Protein AF-A0A2M6YTJ1-F1 (afdb_monomer_lite)

Structure (mmCIF, N/CA/C/O backbone):
data_AF-A0A2M6YTJ1-F1
#
_entry.id   AF-A0A2M6YTJ1-F1
#
loop_
_atom_site.group_PDB
_atom_site.id
_atom_site.type_symbol
_atom_site.label_atom_id
_atom_site.label_alt_id
_atom_site.label_comp_id
_atom_site.label_asym_id
_atom_site.label_entity_id
_atom_site.label_seq_id
_atom_site.pdbx_PDB_ins_code
_atom_site.Cartn_x
_atom_site.Cartn_y
_atom_site.Cartn_z
_atom_site.occupancy
_atom_site.B_iso_or_equiv
_atom_site.auth_seq_id
_atom_site.auth_comp_id
_atom_site.auth_asym_id
_atom_site.auth_atom_id
_atom_site.pdbx_PDB_model_num
ATOM 1 N N . MET A 1 1 ? -13.757 -12.162 -31.239 1.00 34.81 1 MET A N 1
ATOM 2 C CA . MET A 1 1 ? -12.509 -12.881 -30.907 1.00 34.81 1 MET A CA 1
ATOM 3 C C . MET A 1 1 ? -11.349 -12.106 -31.504 1.00 34.81 1 MET A C 1
ATOM 5 O O . MET A 1 1 ? -11.187 -12.139 -32.715 1.00 34.81 1 MET A O 1
ATOM 9 N N . LYS A 1 2 ? -10.613 -11.333 -30.696 1.00 32.94 2 LYS A N 1
ATOM 10 C CA . LYS A 1 2 ? -9.340 -10.744 -31.127 1.00 32.94 2 LYS A CA 1
ATOM 11 C C . LYS A 1 2 ? -8.227 -11.671 -30.652 1.00 32.94 2 LYS A C 1
ATOM 13 O O . LYS A 1 2 ? -8.084 -11.918 -29.459 1.00 32.94 2 LYS A O 1
ATOM 18 N N . THR A 1 3 ? -7.547 -12.239 -31.633 1.00 37.91 3 THR A N 1
ATOM 19 C CA . THR A 1 3 ? -6.326 -13.035 -31.562 1.00 37.91 3 THR A CA 1
ATOM 20 C C . THR A 1 3 ? -5.276 -12.330 -30.710 1.00 37.91 3 THR A C 1
ATOM 22 O O . THR A 1 3 ? -4.824 -11.244 -31.060 1.00 37.91 3 THR A O 1
ATOM 25 N N . ILE A 1 4 ? -4.898 -12.950 -29.590 1.00 41.66 4 ILE A N 1
ATOM 26 C CA . ILE A 1 4 ? -3.717 -12.557 -28.819 1.00 41.66 4 ILE A CA 1
ATOM 27 C C . ILE A 1 4 ? -2.540 -13.266 -29.483 1.00 41.66 4 ILE A C 1
ATOM 29 O O . ILE A 1 4 ? -2.339 -14.464 -29.295 1.00 41.66 4 ILE A O 1
ATOM 33 N N . THR A 1 5 ? -1.833 -12.531 -30.333 1.00 41.38 5 THR A N 1
ATOM 34 C CA . THR A 1 5 ? -0.561 -12.928 -30.932 1.00 41.38 5 THR A CA 1
ATOM 35 C C . THR A 1 5 ? 0.490 -13.160 -29.847 1.00 41.38 5 THR A C 1
ATOM 37 O O . THR A 1 5 ? 0.578 -12.421 -28.867 1.00 41.38 5 THR A O 1
ATOM 40 N N . GLU A 1 6 ? 1.264 -14.223 -30.040 1.00 50.50 6 GLU A N 1
ATOM 41 C CA . GLU A 1 6 ? 2.383 -14.672 -29.218 1.00 50.50 6 GLU A CA 1
ATOM 42 C C . GLU A 1 6 ? 3.389 -13.546 -28.961 1.00 50.50 6 GLU A C 1
ATOM 44 O O . GLU A 1 6 ? 3.966 -13.013 -29.901 1.00 50.50 6 GLU A O 1
ATOM 49 N N . ASN A 1 7 ? 3.634 -13.208 -27.693 1.00 40.31 7 ASN A N 1
ATOM 50 C CA . ASN A 1 7 ? 4.881 -12.593 -27.238 1.00 40.31 7 ASN A CA 1
ATOM 51 C C . ASN A 1 7 ? 5.036 -12.822 -25.729 1.00 40.31 7 ASN A C 1
ATOM 53 O O . ASN A 1 7 ? 4.056 -12.821 -24.983 1.00 40.31 7 ASN A O 1
ATOM 57 N N . LYS A 1 8 ? 6.263 -13.147 -25.306 1.00 45.53 8 LYS A N 1
ATOM 58 C CA . LYS A 1 8 ? 6.621 -13.698 -23.987 1.00 45.53 8 LYS A CA 1
ATOM 59 C C . LYS A 1 8 ? 5.925 -12.958 -22.842 1.00 45.53 8 LYS A C 1
ATOM 61 O O . LYS A 1 8 ? 6.300 -11.848 -22.489 1.00 45.53 8 LYS A O 1
ATOM 66 N N . LYS A 1 9 ? 4.954 -13.615 -22.205 1.00 62.97 9 LYS A N 1
ATOM 67 C CA . LYS A 1 9 ? 4.369 -13.128 -20.956 1.00 62.97 9 LYS A CA 1
ATOM 68 C C . LYS A 1 9 ? 5.379 -13.357 -19.832 1.00 62.97 9 LYS A C 1
ATOM 70 O O . LYS A 1 9 ? 5.465 -14.458 -19.284 1.00 62.97 9 LYS A O 1
ATOM 75 N N . TYR A 1 10 ? 6.200 -12.348 -19.556 1.00 64.56 10 TYR A N 1
ATOM 76 C CA . TYR A 1 10 ? 7.154 -12.371 -18.452 1.00 64.56 10 TYR A CA 1
ATOM 77 C C . TYR A 1 10 ? 6.409 -12.658 -17.142 1.00 64.56 10 TYR A C 1
ATOM 79 O O . TYR A 1 10 ? 5.283 -12.197 -16.935 1.00 64.56 10 TYR A O 1
ATOM 87 N N . LYS A 1 11 ? 7.014 -13.485 -16.287 1.00 72.81 11 LYS A N 1
ATOM 88 C CA . LYS A 1 11 ? 6.479 -13.804 -14.965 1.00 72.81 11 LYS A CA 1
ATOM 89 C C . LYS A 1 11 ? 7.310 -13.069 -13.926 1.00 72.81 11 LYS A C 1
ATOM 91 O O . LYS A 1 11 ? 8.503 -13.338 -13.821 1.00 72.81 11 LYS A O 1
ATOM 96 N N . SER A 1 12 ? 6.692 -12.176 -13.161 1.00 79.19 12 SER A N 1
ATOM 97 C CA . SER A 1 12 ? 7.319 -11.573 -11.984 1.00 79.19 12 SER A CA 1
ATOM 98 C C . SER A 1 12 ? 6.808 -12.274 -10.730 1.00 79.19 12 SER A C 1
ATOM 100 O O . SER A 1 12 ? 5.633 -12.644 -10.641 1.00 79.19 12 SER A O 1
ATOM 102 N N . LYS A 1 13 ? 7.697 -12.519 -9.766 1.00 90.19 13 LYS A N 1
ATOM 103 C CA . LYS A 1 13 ? 7.301 -13.015 -8.451 1.00 90.19 13 LYS A CA 1
ATOM 104 C C . LYS A 1 13 ? 7.220 -11.817 -7.517 1.00 90.19 13 LYS A C 1
ATOM 106 O O . LYS A 1 13 ? 8.247 -11.279 -7.129 1.00 90.19 13 LYS A O 1
ATOM 111 N N . ILE A 1 14 ? 6.000 -11.391 -7.209 1.00 90.50 14 ILE A N 1
ATOM 112 C CA . ILE A 1 14 ? 5.730 -10.229 -6.357 1.00 90.50 14 ILE A CA 1
ATOM 113 C C . ILE A 1 14 ? 4.643 -10.559 -5.335 1.00 90.50 14 ILE A C 1
ATOM 115 O O . ILE A 1 14 ? 3.880 -11.520 -5.495 1.00 90.50 14 ILE A O 1
ATOM 119 N N . MET A 1 15 ? 4.569 -9.763 -4.273 1.00 89.94 15 MET A N 1
ATOM 120 C CA . MET A 1 15 ? 3.547 -9.891 -3.239 1.00 89.94 15 MET A CA 1
ATOM 121 C C . MET A 1 15 ? 2.154 -9.605 -3.817 1.00 89.94 15 MET A C 1
ATOM 123 O O . MET A 1 15 ? 1.889 -8.513 -4.312 1.00 89.94 15 MET A O 1
ATOM 127 N N . CYS A 1 16 ? 1.240 -10.573 -3.734 1.00 90.75 16 CYS A N 1
ATOM 128 C CA . CYS A 1 16 ? -0.152 -10.365 -4.125 1.00 90.75 16 CYS A CA 1
ATOM 129 C C . CYS A 1 16 ? -0.964 -9.854 -2.933 1.00 90.75 16 CYS A C 1
ATOM 131 O O . CYS A 1 16 ? -0.987 -10.494 -1.881 1.00 90.75 16 CYS A O 1
ATOM 133 N N . LYS A 1 17 ? -1.698 -8.751 -3.119 1.00 87.19 17 LYS A N 1
ATOM 134 C CA . LYS A 1 17 ? -2.563 -8.179 -2.076 1.00 87.19 17 LYS A CA 1
ATOM 135 C C . LYS A 1 17 ? -3.669 -9.136 -1.619 1.00 87.19 17 LYS A C 1
ATOM 137 O O . LYS A 1 17 ? -3.976 -9.180 -0.435 1.00 87.19 17 LYS A O 1
ATOM 142 N N . VAL A 1 18 ? -4.257 -9.907 -2.532 1.00 89.06 18 VAL A N 1
ATOM 143 C CA . VAL A 1 18 ? -5.358 -10.830 -2.200 1.00 89.06 18 VAL A CA 1
ATOM 144 C C . VAL A 1 18 ? -4.828 -12.131 -1.602 1.00 89.06 18 VAL A C 1
ATOM 146 O O . VAL A 1 18 ? -5.338 -12.586 -0.586 1.00 89.06 18 VAL A O 1
ATOM 149 N N . CYS A 1 19 ? -3.774 -12.720 -2.180 1.00 89.06 19 CYS A N 1
ATOM 150 C CA . CYS A 1 19 ? -3.196 -13.952 -1.633 1.00 89.06 19 CYS A CA 1
ATOM 151 C C . CYS A 1 19 ? -2.377 -13.728 -0.354 1.00 89.06 19 CYS A C 1
ATOM 153 O O . CYS A 1 19 ? -2.057 -14.705 0.315 1.00 89.06 19 CYS A O 1
ATOM 155 N N . GLN A 1 20 ? -1.987 -12.483 -0.048 1.00 87.31 20 GLN A N 1
ATOM 156 C CA . GLN A 1 20 ? -1.157 -12.124 1.112 1.00 87.31 20 GLN A CA 1
ATOM 157 C C . GLN A 1 20 ? 0.195 -12.870 1.160 1.00 87.31 20 GLN A C 1
ATOM 159 O O . GLN A 1 20 ? 0.795 -13.073 2.218 1.00 87.31 20 GLN A O 1
ATOM 164 N N . GLN A 1 21 ? 0.693 -13.262 -0.014 1.00 88.81 21 GLN A N 1
ATOM 165 C CA . GLN A 1 21 ? 1.956 -13.967 -0.209 1.00 88.81 21 GLN A CA 1
ATOM 166 C C . GLN A 1 21 ? 2.545 -13.643 -1.585 1.00 88.81 21 GLN A C 1
ATOM 168 O O . GLN A 1 21 ? 1.842 -13.178 -2.492 1.00 88.81 21 GLN A O 1
ATOM 173 N N . GLU A 1 22 ? 3.836 -13.918 -1.759 1.00 91.25 22 GLU A N 1
ATOM 174 C CA . GLU A 1 22 ? 4.471 -13.834 -3.069 1.00 91.25 22 GLU A CA 1
ATOM 175 C C . GLU A 1 22 ? 3.888 -14.872 -4.022 1.00 91.25 22 GLU A C 1
ATOM 177 O O . GLU A 1 22 ? 3.850 -16.069 -3.733 1.00 91.25 22 GLU A O 1
ATOM 182 N N . THR A 1 23 ? 3.470 -14.413 -5.194 1.00 92.81 23 THR A N 1
ATOM 183 C CA . THR A 1 23 ? 2.920 -15.268 -6.244 1.00 92.81 23 THR A CA 1
ATOM 184 C C . THR A 1 23 ? 3.473 -14.848 -7.596 1.00 92.81 23 THR A C 1
ATOM 186 O O . THR A 1 23 ? 3.970 -13.733 -7.779 1.00 92.81 23 THR A O 1
ATOM 189 N N . TRP A 1 24 ? 3.390 -15.759 -8.560 1.00 94.81 24 TRP A N 1
ATOM 190 C CA . TRP A 1 24 ? 3.701 -15.438 -9.943 1.00 94.81 24 TRP A CA 1
ATOM 191 C C . TRP A 1 24 ? 2.591 -14.583 -10.541 1.00 94.81 24 TRP A C 1
ATOM 193 O O . TRP A 1 24 ? 1.418 -14.951 -10.472 1.00 94.81 24 TRP A O 1
ATOM 203 N N . HIS A 1 25 ? 2.973 -13.474 -11.157 1.00 94.19 25 HIS A N 1
ATOM 204 C CA . HIS A 1 25 ? 2.077 -12.611 -11.903 1.00 94.19 25 HIS A CA 1
ATOM 205 C C . HIS A 1 25 ? 2.446 -12.628 -13.375 1.00 94.19 25 HIS A C 1
ATOM 207 O O . HIS A 1 25 ? 3.613 -12.765 -13.738 1.00 94.19 25 HIS A O 1
ATOM 213 N N . ILE A 1 26 ? 1.434 -12.504 -14.218 1.00 95.25 26 ILE A N 1
ATOM 214 C CA . ILE A 1 26 ? 1.575 -12.411 -15.658 1.00 95.25 26 ILE A CA 1
ATOM 215 C C . ILE A 1 26 ? 1.460 -10.948 -16.079 1.00 95.25 26 ILE A C 1
ATOM 217 O O . ILE A 1 26 ? 0.544 -10.259 -15.630 1.00 95.25 26 ILE A O 1
ATOM 221 N N . ILE A 1 27 ? 2.376 -10.464 -16.920 1.00 94.62 27 ILE A N 1
ATOM 222 C CA . ILE A 1 27 ? 2.252 -9.118 -17.496 1.00 94.62 27 ILE A CA 1
ATOM 223 C C . ILE A 1 27 ? 1.111 -9.124 -18.520 1.00 94.62 27 ILE A C 1
ATOM 225 O O . ILE A 1 27 ? 1.110 -9.928 -19.456 1.00 94.62 27 ILE A O 1
ATOM 229 N N . LEU A 1 28 ? 0.122 -8.257 -18.307 1.00 94.19 28 LEU A N 1
ATOM 230 C CA . LEU A 1 28 ? -0.996 -8.022 -19.219 1.00 94.19 28 LEU A CA 1
ATOM 231 C C . LEU A 1 28 ? -0.663 -6.946 -20.254 1.00 94.19 28 LEU A C 1
ATOM 233 O O . LEU A 1 28 ? -1.035 -7.093 -21.414 1.00 94.19 28 LEU A O 1
ATOM 237 N N . ASN A 1 29 ? 0.010 -5.879 -19.822 1.00 92.94 29 ASN A N 1
ATOM 238 C CA . ASN A 1 29 ? 0.466 -4.776 -20.663 1.00 92.94 29 ASN A CA 1
ATOM 239 C C . ASN A 1 29 ? 1.638 -4.050 -19.994 1.00 92.94 29 ASN A C 1
ATOM 241 O O . ASN A 1 29 ? 1.718 -4.036 -18.762 1.00 92.94 29 ASN A O 1
ATOM 245 N N . ASP A 1 30 ? 2.475 -3.398 -20.792 1.00 94.56 30 ASP A N 1
ATOM 246 C CA . ASP A 1 30 ? 3.549 -2.527 -20.330 1.00 94.56 30 ASP A CA 1
ATOM 247 C C . ASP A 1 30 ? 3.623 -1.219 -21.132 1.00 94.56 30 ASP A C 1
ATOM 249 O O . ASP A 1 30 ? 3.054 -1.088 -22.218 1.00 94.56 30 ASP A O 1
ATOM 253 N N . THR A 1 31 ? 4.236 -0.192 -20.553 1.00 95.25 31 THR A N 1
ATOM 254 C CA . THR A 1 31 ? 4.488 1.104 -21.197 1.00 95.25 31 THR A CA 1
ATOM 255 C C . THR A 1 31 ? 5.743 1.715 -20.598 1.00 95.25 31 THR A C 1
ATOM 257 O O . THR A 1 31 ? 5.983 1.578 -19.401 1.00 95.25 31 THR A O 1
ATOM 260 N N . GLU A 1 32 ? 6.528 2.398 -21.421 1.00 95.88 32 GLU A N 1
ATOM 261 C CA . GLU A 1 32 ? 7.796 3.007 -21.036 1.00 95.88 32 GLU A CA 1
ATOM 262 C C . GLU A 1 32 ? 7.852 4.453 -21.528 1.00 95.88 32 GLU A C 1
ATOM 264 O O . GLU A 1 32 ? 7.541 4.728 -22.687 1.00 95.88 32 GLU A O 1
ATOM 269 N N . ASN A 1 33 ? 8.275 5.358 -20.648 1.00 95.38 33 ASN A N 1
ATOM 270 C CA . ASN A 1 33 ? 8.537 6.755 -20.955 1.00 95.38 33 ASN A CA 1
ATOM 271 C C . ASN A 1 33 ? 9.989 7.075 -20.602 1.00 95.38 33 ASN A C 1
ATOM 273 O O . ASN A 1 33 ? 10.444 6.776 -19.500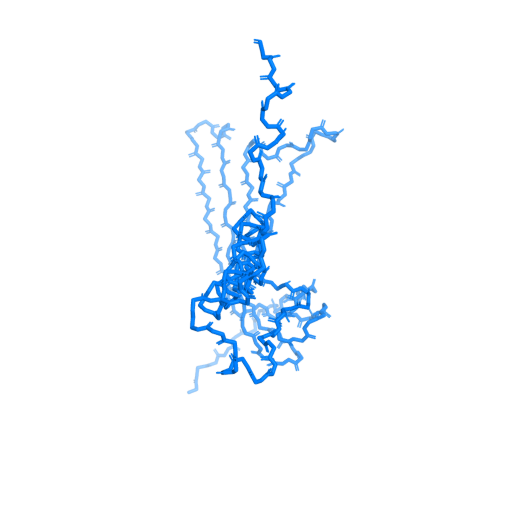 1.00 95.38 33 ASN A O 1
ATOM 277 N N . ASN A 1 34 ? 10.687 7.713 -21.535 1.00 95.75 34 ASN A N 1
ATOM 278 C CA . ASN A 1 34 ? 12.050 8.192 -21.356 1.00 95.75 34 ASN A CA 1
ATOM 279 C C . ASN A 1 34 ? 12.066 9.706 -21.519 1.00 95.75 34 ASN A C 1
ATOM 281 O O . ASN A 1 34 ? 11.437 10.228 -22.444 1.00 95.75 34 ASN A O 1
ATOM 285 N N . HIS A 1 35 ? 12.811 10.387 -20.661 1.00 95.12 35 HIS A N 1
ATOM 286 C CA . HIS A 1 35 ? 13.091 11.805 -20.805 1.00 95.12 35 HIS A CA 1
ATOM 287 C C . HIS A 1 35 ? 14.572 12.059 -20.546 1.00 95.12 35 HIS A C 1
ATOM 289 O O . HIS A 1 35 ? 15.181 11.404 -19.705 1.00 95.12 35 HIS A O 1
ATOM 295 N N . SER A 1 36 ? 15.148 12.991 -21.293 1.00 95.94 36 SER A N 1
ATOM 296 C CA . SER A 1 36 ? 16.509 13.464 -21.087 1.00 95.94 36 SER A CA 1
ATOM 297 C C . SER A 1 36 ? 16.605 14.935 -21.466 1.00 95.94 36 SER A C 1
ATOM 299 O O . SER A 1 36 ? 15.797 15.428 -22.262 1.00 95.94 36 SER A O 1
ATOM 301 N N . ASP A 1 37 ? 17.597 15.621 -20.913 1.00 93.44 37 ASP A N 1
ATOM 302 C CA . ASP A 1 37 ? 18.038 16.914 -21.423 1.00 93.44 37 ASP A CA 1
ATOM 303 C C . ASP A 1 37 ? 18.729 16.776 -22.798 1.00 93.44 37 ASP A C 1
ATOM 305 O O . ASP A 1 37 ? 18.828 15.683 -23.367 1.00 93.44 37 ASP A O 1
ATOM 309 N N . GLU A 1 38 ? 19.144 17.909 -23.376 1.00 91.31 38 GLU A N 1
ATOM 310 C CA . GLU A 1 38 ? 19.775 17.951 -24.705 1.00 91.31 38 GLU A CA 1
ATOM 311 C C . GLU A 1 38 ? 21.127 17.223 -24.732 1.00 91.31 38 GLU A C 1
ATOM 313 O O . GLU A 1 38 ? 21.453 16.578 -25.732 1.00 91.31 38 GLU A O 1
ATOM 318 N N . ASP A 1 39 ? 21.876 17.294 -23.629 1.00 91.25 39 ASP A N 1
ATOM 319 C CA . ASP A 1 39 ? 23.210 16.702 -23.493 1.00 91.25 39 ASP A CA 1
ATOM 320 C C . ASP A 1 39 ? 23.169 15.232 -23.026 1.00 91.25 39 ASP A C 1
ATOM 322 O O . ASP A 1 39 ? 24.156 14.504 -23.154 1.00 91.25 39 ASP A O 1
ATOM 326 N N . GLY A 1 40 ? 22.019 14.760 -22.534 1.00 86.56 40 GLY A N 1
ATOM 327 C CA . GLY A 1 40 ? 21.813 13.405 -22.021 1.00 86.56 40 GLY A CA 1
ATOM 328 C C . GLY A 1 40 ? 22.425 13.154 -20.639 1.00 86.56 40 GLY A C 1
ATOM 329 O O . GLY A 1 40 ? 22.496 11.998 -20.213 1.00 86.56 40 GLY A O 1
ATOM 330 N N . GLU A 1 41 ? 22.887 14.200 -19.950 1.00 89.44 41 GLU A N 1
ATOM 331 C CA . GLU A 1 41 ? 23.476 14.103 -18.611 1.00 89.44 41 GLU A CA 1
ATOM 332 C C . GLU A 1 41 ? 22.400 13.892 -17.544 1.00 89.44 41 GLU A C 1
ATOM 334 O O . GLU A 1 41 ? 22.600 13.112 -16.609 1.00 89.44 41 GLU A O 1
ATOM 339 N N . ILE A 1 42 ? 21.244 14.539 -17.717 1.00 93.19 42 ILE A N 1
ATOM 340 C CA . ILE A 1 42 ? 20.080 14.396 -16.846 1.00 93.19 42 ILE A CA 1
ATOM 341 C C . ILE A 1 42 ? 19.034 13.585 -17.591 1.00 93.19 42 ILE A C 1
ATOM 343 O O . ILE A 1 42 ? 18.543 13.990 -18.646 1.00 93.19 42 ILE A O 1
ATOM 347 N N . TRP A 1 43 ? 18.667 12.436 -17.035 1.00 95.44 43 TRP A N 1
ATOM 348 C CA . TRP A 1 43 ? 17.714 11.537 -17.673 1.00 95.44 43 TRP A CA 1
ATOM 349 C C . TRP A 1 43 ? 16.847 10.810 -16.653 1.00 95.44 43 TRP A C 1
ATOM 351 O O . TRP A 1 43 ? 17.249 10.567 -15.519 1.00 95.44 43 TRP A O 1
ATOM 361 N N . GLU A 1 44 ? 15.655 10.419 -17.089 1.00 96.50 44 GLU A N 1
ATOM 362 C CA . GLU A 1 44 ? 14.740 9.563 -16.344 1.00 96.50 44 GLU A CA 1
ATOM 363 C C . GLU A 1 44 ? 14.096 8.510 -17.253 1.00 96.50 44 GLU A C 1
ATOM 365 O O . GLU A 1 44 ? 13.839 8.722 -18.442 1.00 96.50 44 GLU A O 1
ATOM 370 N N . ASN A 1 45 ? 13.804 7.358 -16.660 1.00 97.00 45 ASN A N 1
ATOM 371 C CA . ASN A 1 45 ? 13.085 6.250 -17.261 1.00 97.00 45 ASN A CA 1
ATOM 372 C C . ASN A 1 45 ? 11.959 5.814 -16.320 1.00 97.00 45 ASN A C 1
ATOM 374 O O . ASN A 1 45 ? 12.178 5.512 -15.147 1.00 97.00 45 ASN A O 1
ATOM 378 N N . ASN A 1 46 ? 10.748 5.759 -16.863 1.00 97.06 46 ASN A N 1
ATOM 379 C CA . ASN A 1 46 ? 9.543 5.334 -16.170 1.00 97.06 46 ASN A CA 1
ATOM 380 C C . ASN A 1 46 ? 8.937 4.139 -16.908 1.00 97.06 46 ASN A C 1
ATOM 382 O O . ASN A 1 46 ? 8.543 4.274 -18.067 1.00 97.06 46 ASN A O 1
ATOM 386 N N . LYS A 1 47 ? 8.786 2.992 -16.243 1.00 96.44 47 LYS A N 1
ATOM 387 C CA . LYS A 1 47 ? 8.077 1.822 -16.783 1.00 96.44 47 LYS A CA 1
ATOM 388 C C . LYS A 1 47 ? 6.850 1.495 -15.954 1.00 96.44 47 LYS A C 1
ATOM 390 O O . LYS A 1 47 ? 6.892 1.484 -14.727 1.00 96.44 47 LYS A O 1
ATOM 395 N N . PHE A 1 48 ? 5.763 1.168 -16.633 1.00 95.44 48 PHE A N 1
ATOM 396 C CA . PHE A 1 48 ? 4.482 0.811 -16.042 1.00 95.44 48 PHE A CA 1
ATOM 397 C C . PHE A 1 48 ? 4.084 -0.572 -16.530 1.00 95.44 48 PHE A C 1
ATOM 399 O O . PHE A 1 48 ? 4.073 -0.815 -17.731 1.00 95.44 48 PHE A O 1
ATOM 406 N N . PHE A 1 49 ? 3.696 -1.458 -15.618 1.00 95.31 49 PHE A N 1
ATOM 407 C CA . PHE A 1 49 ? 3.267 -2.815 -15.932 1.00 95.31 49 PHE A CA 1
ATOM 408 C C . PHE A 1 49 ? 1.918 -3.095 -15.285 1.00 95.31 49 PHE A C 1
ATOM 410 O O . PHE A 1 49 ? 1.778 -3.027 -14.065 1.00 95.31 49 PHE A O 1
ATOM 417 N N . THR A 1 50 ? 0.926 -3.473 -16.085 1.00 95.62 50 THR A N 1
ATOM 418 C CA . THR A 1 50 ? -0.306 -4.067 -15.556 1.00 95.62 50 THR A CA 1
ATOM 419 C C . THR A 1 50 ? -0.091 -5.565 -15.412 1.00 95.62 50 THR A C 1
ATOM 421 O O . THR A 1 50 ? 0.212 -6.247 -16.390 1.00 95.62 50 THR A O 1
ATOM 424 N N . LEU A 1 51 ? -0.245 -6.083 -14.200 1.00 95.00 51 LEU A N 1
ATOM 425 C CA . LEU A 1 51 ? 0.060 -7.462 -13.835 1.00 95.00 51 LEU A CA 1
ATOM 426 C C . LEU A 1 51 ? -1.195 -8.174 -13.334 1.00 95.00 51 LEU A C 1
ATOM 428 O O . LEU A 1 51 ? -2.025 -7.566 -12.666 1.00 95.00 51 LEU A O 1
ATOM 432 N N . GLN A 1 52 ? -1.313 -9.475 -13.590 1.00 95.31 52 GLN A N 1
ATOM 433 C CA . GLN A 1 52 ? -2.379 -10.312 -13.037 1.00 95.31 52 GLN A CA 1
ATOM 434 C C . GLN A 1 52 ? -1.803 -11.493 -12.257 1.00 95.31 52 GLN A C 1
ATOM 436 O O . GLN A 1 52 ? -0.963 -12.234 -12.763 1.00 95.31 52 GLN A O 1
ATOM 441 N N . CYS A 1 53 ? -2.268 -11.691 -11.026 1.00 95.19 53 CYS A N 1
ATOM 442 C CA . CYS A 1 53 ? -1.874 -12.820 -10.188 1.00 95.19 53 CYS A CA 1
ATOM 443 C C . CYS A 1 53 ? -2.341 -14.147 -10.797 1.00 95.19 53 CYS A C 1
ATOM 445 O O . CYS A 1 53 ? -3.525 -14.321 -11.074 1.00 95.19 53 CYS A O 1
ATOM 447 N N . LEU A 1 54 ? -1.437 -15.119 -10.935 1.00 94.94 54 LEU A N 1
ATOM 448 C CA . LEU A 1 54 ? -1.771 -16.459 -11.435 1.00 94.94 54 LEU A CA 1
ATOM 449 C C . LEU A 1 54 ? -2.438 -17.365 -10.385 1.00 94.94 54 LEU A C 1
ATOM 451 O O . LEU A 1 54 ? -2.810 -18.486 -10.711 1.00 94.94 54 LEU A O 1
ATOM 455 N N . GLY A 1 55 ? -2.553 -16.914 -9.132 1.00 93.44 55 GLY A N 1
ATOM 456 C CA . GLY A 1 55 ? -3.203 -17.660 -8.048 1.00 93.44 55 GLY A CA 1
ATOM 457 C C . GLY A 1 55 ? -4.654 -17.254 -7.778 1.00 93.44 55 GLY A C 1
ATOM 458 O O . GLY A 1 55 ? -5.476 -18.113 -7.484 1.00 93.44 55 GLY A O 1
ATOM 459 N N . CYS A 1 56 ? -4.974 -15.959 -7.859 1.00 95.06 56 CYS A N 1
ATOM 460 C CA . CYS A 1 56 ? -6.309 -15.425 -7.540 1.00 95.06 56 CYS A CA 1
ATOM 461 C C . CYS A 1 56 ? -6.866 -14.458 -8.593 1.00 95.06 56 CYS A C 1
ATOM 463 O O . CYS A 1 56 ? -7.877 -13.812 -8.342 1.00 95.06 56 CYS A O 1
ATOM 465 N N . GLU A 1 57 ? -6.178 -14.298 -9.727 1.00 96.31 57 GLU A N 1
ATOM 466 C CA . GLU A 1 57 ? -6.583 -13.432 -10.845 1.00 96.31 57 GLU A CA 1
ATOM 467 C C . GLU A 1 57 ? -6.665 -11.927 -10.529 1.00 96.31 57 GLU A C 1
ATOM 469 O O . GLU A 1 57 ? -7.020 -11.139 -11.406 1.00 96.31 57 GLU A O 1
ATOM 474 N N . ASN A 1 58 ? -6.271 -11.499 -9.322 1.00 94.62 58 ASN A N 1
ATOM 475 C CA . ASN A 1 58 ? -6.215 -10.088 -8.946 1.00 94.62 58 ASN A CA 1
ATOM 476 C C . ASN A 1 58 ? -5.234 -9.304 -9.830 1.00 94.62 58 ASN A C 1
ATOM 478 O O . ASN A 1 58 ? -4.091 -9.729 -10.021 1.00 94.62 58 ASN A O 1
ATOM 482 N N . VAL A 1 59 ? -5.658 -8.126 -10.289 1.00 95.06 59 VAL A N 1
ATOM 483 C CA . VAL A 1 59 ? -4.844 -7.210 -11.097 1.00 95.06 59 VAL A CA 1
ATOM 484 C C . VAL A 1 59 ? -4.159 -6.167 -10.209 1.00 95.06 59 VAL A C 1
ATOM 486 O O . VAL A 1 59 ? -4.755 -5.661 -9.257 1.00 95.06 59 VAL A O 1
ATOM 489 N N . CYS A 1 60 ? -2.903 -5.846 -10.513 1.00 94.06 60 CYS A N 1
ATOM 490 C CA . CYS A 1 60 ? -2.137 -4.770 -9.884 1.00 94.06 60 CYS A CA 1
ATOM 491 C C . CYS A 1 60 ? -1.296 -4.002 -10.918 1.00 94.06 60 CYS A C 1
ATOM 493 O O . CYS A 1 60 ? -1.106 -4.453 -12.048 1.00 94.06 60 CYS A O 1
ATOM 495 N N . LEU A 1 61 ? -0.809 -2.827 -10.526 1.00 95.19 61 LEU A N 1
ATOM 496 C CA . LEU A 1 61 ? 0.116 -1.994 -11.291 1.00 95.19 61 LEU A CA 1
ATOM 497 C C . LEU A 1 61 ? 1.494 -2.057 -10.629 1.00 95.19 61 LEU A C 1
ATOM 499 O O . LEU A 1 61 ? 1.597 -1.800 -9.435 1.00 95.19 61 LEU A O 1
ATOM 503 N N . LEU A 1 62 ? 2.537 -2.367 -11.389 1.00 94.38 62 LEU A N 1
ATOM 504 C CA . LEU A 1 62 ? 3.932 -2.207 -10.983 1.00 94.38 62 LEU A CA 1
ATOM 505 C C . LEU A 1 62 ? 4.514 -1.013 -11.741 1.00 94.38 62 LEU A C 1
ATOM 507 O O . LEU A 1 62 ? 4.377 -0.936 -12.960 1.00 94.38 62 LEU A O 1
ATOM 511 N N . THR A 1 63 ? 5.162 -0.101 -11.031 1.00 95.25 63 THR A N 1
ATOM 512 C CA . THR A 1 63 ? 5.914 1.008 -11.619 1.00 95.25 63 THR A CA 1
ATOM 513 C C . THR A 1 63 ? 7.390 0.831 -11.307 1.00 95.25 63 THR A C 1
ATOM 515 O O . THR A 1 63 ? 7.728 0.546 -10.160 1.00 95.25 63 THR A O 1
ATOM 518 N N . GLN A 1 64 ? 8.248 1.019 -12.302 1.00 95.69 64 GLN A N 1
ATOM 519 C CA . GLN A 1 64 ? 9.694 1.102 -12.138 1.00 95.69 64 GLN A CA 1
ATOM 520 C C . GLN A 1 64 ? 10.147 2.506 -12.533 1.00 95.69 64 GLN A C 1
ATOM 522 O O . GLN A 1 64 ? 9.763 2.990 -13.598 1.00 95.69 64 GLN A O 1
ATOM 527 N N . TYR A 1 65 ? 10.943 3.138 -11.684 1.00 95.69 65 TYR A N 1
ATOM 528 C CA . TYR A 1 65 ? 11.501 4.465 -11.907 1.00 95.69 65 TYR A CA 1
ATOM 529 C C . TYR A 1 65 ? 13.013 4.433 -11.709 1.00 95.69 65 TYR A C 1
ATOM 531 O O . TYR A 1 65 ? 13.513 3.766 -10.804 1.00 95.69 65 TYR A O 1
ATOM 539 N N . ILE A 1 66 ? 13.739 5.131 -12.572 1.00 96.81 66 ILE A N 1
ATOM 540 C CA . ILE A 1 66 ? 15.180 5.321 -12.448 1.00 96.81 66 ILE A CA 1
ATOM 541 C C . ILE A 1 66 ? 15.576 6.618 -13.152 1.00 96.81 66 ILE A C 1
ATOM 543 O O . ILE A 1 66 ? 15.147 6.863 -14.278 1.00 96.81 66 ILE A O 1
ATOM 547 N N . CYS A 1 67 ? 16.410 7.425 -12.507 1.00 95.94 67 CYS A N 1
ATOM 548 C CA . CYS A 1 67 ? 17.013 8.621 -13.082 1.00 95.94 67 CYS A CA 1
ATOM 549 C C . CYS A 1 67 ? 18.528 8.675 -12.857 1.00 95.94 67 CYS A C 1
ATOM 551 O O . CYS A 1 67 ? 19.100 7.840 -12.148 1.00 95.94 67 CYS A O 1
ATOM 553 N N . SER A 1 68 ? 19.173 9.679 -13.452 1.00 93.81 68 SER A N 1
ATOM 554 C CA . SER A 1 68 ? 20.601 9.983 -13.297 1.00 93.81 68 SER A CA 1
ATOM 555 C C . SER A 1 68 ? 21.048 10.091 -11.831 1.00 93.81 68 SER A C 1
ATOM 557 O O . SER A 1 68 ? 22.185 9.751 -11.507 1.00 93.81 68 SER A O 1
ATOM 559 N N . GLU A 1 69 ? 20.156 10.507 -10.929 1.00 94.38 69 GLU A N 1
ATOM 560 C CA . GLU A 1 69 ? 20.427 10.697 -9.500 1.00 94.38 69 GLU A CA 1
ATOM 561 C C . GLU A 1 69 ? 20.121 9.464 -8.634 1.00 94.38 69 GLU A C 1
ATOM 563 O O . GLU A 1 69 ? 20.450 9.471 -7.444 1.00 94.38 69 GLU A O 1
ATOM 568 N N . ASN A 1 70 ? 19.529 8.392 -9.181 1.00 92.94 70 ASN A N 1
ATOM 569 C CA . ASN A 1 70 ? 19.240 7.159 -8.436 1.00 92.94 70 ASN A CA 1
ATOM 570 C C . ASN A 1 70 ? 20.510 6.325 -8.198 1.00 92.94 70 ASN A C 1
ATOM 572 O O . ASN A 1 70 ? 20.598 5.166 -8.595 1.00 92.94 70 ASN A O 1
ATOM 576 N N . ILE A 1 71 ? 21.507 6.903 -7.533 1.00 91.56 71 ILE A N 1
ATOM 577 C CA . ILE A 1 71 ? 22.786 6.266 -7.224 1.00 91.56 71 ILE A CA 1
ATOM 578 C C . ILE A 1 71 ? 22.762 5.763 -5.779 1.00 91.56 71 ILE A C 1
ATOM 580 O O . ILE A 1 71 ? 22.517 6.519 -4.838 1.00 91.56 71 ILE A O 1
ATOM 584 N N . ASP A 1 72 ? 23.046 4.476 -5.587 1.00 88.69 72 ASP A N 1
ATOM 585 C CA . ASP A 1 72 ? 23.211 3.885 -4.262 1.00 88.69 72 ASP A CA 1
ATOM 586 C C . ASP A 1 72 ? 24.493 4.424 -3.609 1.00 88.69 72 ASP A C 1
ATOM 588 O O . ASP A 1 72 ? 25.596 4.295 -4.143 1.00 88.69 72 ASP A O 1
ATOM 592 N N . SER A 1 73 ? 24.357 5.012 -2.419 1.00 88.19 73 SER A N 1
ATOM 593 C CA . SER A 1 73 ? 25.459 5.692 -1.728 1.00 88.19 73 SER A CA 1
ATOM 594 C C . SER A 1 73 ? 26.601 4.769 -1.295 1.00 88.19 73 SER A C 1
ATOM 596 O O . SER A 1 73 ? 27.693 5.249 -1.004 1.00 88.19 73 SER A O 1
ATOM 598 N N . ASN A 1 74 ? 26.356 3.461 -1.194 1.00 90.31 74 ASN A N 1
ATOM 599 C CA . ASN A 1 74 ? 27.344 2.485 -0.738 1.00 90.31 74 ASN A CA 1
ATOM 600 C C . ASN A 1 74 ? 28.104 1.857 -1.909 1.00 90.31 74 ASN A C 1
ATOM 602 O O . ASN A 1 74 ? 29.282 1.535 -1.777 1.00 90.31 74 ASN A O 1
ATOM 606 N N . THR A 1 75 ? 27.424 1.651 -3.037 1.00 91.88 75 THR A N 1
ATOM 607 C CA . THR A 1 75 ? 27.962 0.924 -4.195 1.00 91.88 75 THR A CA 1
ATOM 608 C C . THR A 1 75 ? 28.314 1.829 -5.370 1.00 91.88 75 THR A C 1
ATOM 610 O O . THR A 1 75 ? 29.091 1.414 -6.226 1.00 91.88 75 THR A O 1
ATOM 613 N N . GLY A 1 76 ? 27.765 3.047 -5.424 1.00 90.81 76 GLY A N 1
ATOM 614 C CA . GLY A 1 76 ? 27.915 3.967 -6.552 1.00 90.81 76 GLY A CA 1
ATOM 615 C C . GLY A 1 76 ? 27.179 3.523 -7.820 1.00 90.81 76 GLY A C 1
ATOM 616 O O . GLY A 1 76 ? 27.339 4.149 -8.864 1.00 90.81 76 GLY A O 1
ATOM 617 N N . ASN A 1 77 ? 26.389 2.449 -7.750 1.00 91.56 77 ASN A N 1
ATOM 618 C CA . ASN A 1 77 ? 25.620 1.941 -8.878 1.00 91.56 77 ASN A CA 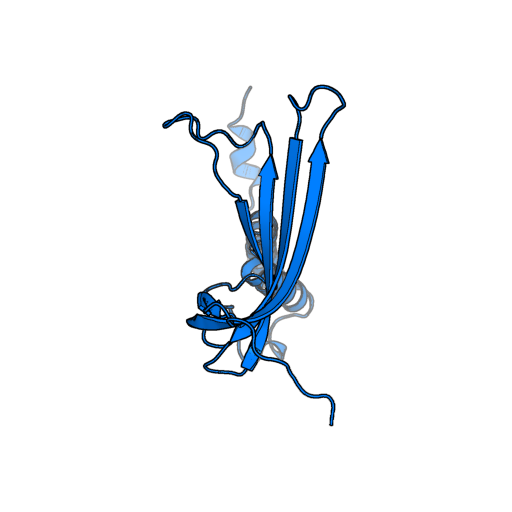1
ATOM 619 C C . ASN A 1 77 ? 24.240 2.588 -8.931 1.00 91.56 77 ASN A C 1
ATOM 621 O O . ASN A 1 77 ? 23.662 2.927 -7.897 1.00 91.56 77 ASN A O 1
ATOM 625 N N . LEU A 1 78 ? 23.687 2.677 -10.138 1.00 90.81 78 LEU A N 1
ATOM 626 C CA . LEU A 1 78 ? 22.290 3.039 -10.309 1.00 90.81 78 LEU A CA 1
ATOM 627 C C . LEU A 1 78 ? 21.370 1.955 -9.730 1.00 90.81 78 LEU A C 1
ATOM 629 O O . LEU A 1 78 ? 21.644 0.760 -9.880 1.00 90.81 78 LEU A O 1
ATOM 633 N N . TYR A 1 79 ? 20.262 2.365 -9.117 1.00 91.94 79 TYR A N 1
ATOM 634 C CA . TYR A 1 79 ? 19.204 1.469 -8.658 1.00 91.94 79 TYR A CA 1
ATOM 635 C C . TYR A 1 79 ? 17.848 1.864 -9.244 1.00 91.94 79 TYR A C 1
ATOM 637 O O . TYR A 1 79 ? 17.598 3.023 -9.555 1.00 91.94 79 TYR A O 1
ATOM 645 N N . VAL A 1 80 ? 16.971 0.874 -9.405 1.00 92.12 80 VAL A N 1
ATOM 646 C CA . VAL A 1 80 ? 15.601 1.074 -9.887 1.00 92.12 80 VAL A CA 1
ATOM 647 C C . VAL A 1 80 ? 14.661 1.089 -8.687 1.00 92.12 80 VAL A C 1
ATOM 649 O O . VAL A 1 80 ? 14.658 0.154 -7.885 1.00 92.12 80 VAL A O 1
ATOM 652 N N . GLU A 1 81 ? 13.856 2.136 -8.570 1.00 92.44 81 GLU A N 1
ATOM 653 C CA . GLU A 1 81 ? 12.757 2.219 -7.616 1.00 92.44 81 GLU A CA 1
ATOM 654 C C . GLU A 1 81 ? 11.548 1.445 -8.142 1.00 92.44 81 GLU A C 1
ATOM 656 O O . GLU A 1 81 ? 11.052 1.721 -9.232 1.00 92.44 81 GLU A O 1
ATOM 661 N N . GLU A 1 82 ? 11.036 0.491 -7.363 1.00 92.69 82 GLU A N 1
ATOM 662 C CA . GLU A 1 82 ? 9.858 -0.300 -7.727 1.00 92.69 82 GLU A CA 1
ATOM 663 C C . GLU A 1 82 ? 8.700 -0.051 -6.757 1.00 92.69 82 GLU A C 1
ATOM 665 O O . GLU A 1 82 ? 8.862 -0.163 -5.542 1.00 92.69 82 GLU A O 1
ATOM 670 N N . ASN A 1 83 ? 7.501 0.216 -7.282 1.00 91.25 83 ASN A N 1
ATOM 671 C CA . ASN A 1 83 ? 6.285 0.368 -6.479 1.00 91.25 83 ASN A CA 1
ATOM 672 C C . ASN A 1 83 ? 5.132 -0.467 -7.046 1.00 91.25 83 ASN A C 1
ATOM 674 O O . ASN A 1 83 ? 4.910 -0.500 -8.253 1.00 91.25 83 ASN A O 1
ATOM 678 N N . ILE A 1 84 ? 4.370 -1.131 -6.170 1.00 91.12 84 ILE A N 1
ATOM 679 C CA . ILE A 1 84 ? 3.206 -1.952 -6.542 1.00 91.12 84 ILE A CA 1
ATOM 680 C C . ILE A 1 84 ? 1.931 -1.309 -5.997 1.00 91.12 84 ILE A C 1
ATOM 682 O O . ILE A 1 84 ? 1.863 -0.958 -4.820 1.00 91.12 84 ILE A O 1
ATOM 686 N N . TYR A 1 85 ? 0.895 -1.228 -6.830 1.00 89.69 85 TYR A N 1
ATOM 687 C CA . TYR A 1 85 ? -0.403 -0.656 -6.496 1.00 89.69 85 TYR A CA 1
ATOM 688 C C . TYR A 1 85 ? -1.560 -1.622 -6.803 1.00 89.69 85 TYR A C 1
ATOM 690 O O . TYR A 1 85 ? -1.600 -2.218 -7.880 1.00 89.69 85 TYR A O 1
ATOM 698 N N . PRO A 1 86 ? -2.551 -1.747 -5.904 1.00 85.75 86 PRO A N 1
ATOM 699 C CA . PRO A 1 86 ? -2.522 -1.243 -4.531 1.00 85.75 86 PRO A CA 1
ATOM 700 C C . PRO A 1 86 ? -1.389 -1.902 -3.732 1.00 85.75 86 PRO A C 1
ATOM 702 O O . PRO A 1 86 ? -1.088 -3.076 -3.950 1.00 85.75 86 PRO A O 1
ATOM 705 N N . ILE A 1 87 ? -0.785 -1.147 -2.809 1.00 81.19 87 ILE A N 1
ATOM 706 C CA . ILE A 1 87 ? 0.348 -1.632 -2.017 1.00 81.19 87 ILE A CA 1
ATOM 707 C C . ILE A 1 87 ? -0.093 -2.890 -1.255 1.00 81.19 87 ILE A C 1
ATOM 709 O O . ILE A 1 87 ? -1.112 -2.860 -0.552 1.00 81.19 87 ILE A O 1
ATOM 713 N N . PRO A 1 88 ? 0.609 -4.021 -1.431 1.00 73.81 88 PRO A N 1
ATOM 714 C CA . PRO A 1 88 ? 0.242 -5.263 -0.783 1.00 73.81 88 PRO A CA 1
ATOM 715 C C . PRO A 1 88 ? 0.782 -5.259 0.651 1.00 73.81 88 PRO A C 1
ATOM 717 O O . PRO A 1 88 ? 1.908 -5.682 0.908 1.00 73.81 88 PRO A O 1
ATOM 720 N N . TYR A 1 89 ? -0.011 -4.775 1.605 1.00 67.94 89 TYR A N 1
ATOM 721 C CA . TYR A 1 89 ? 0.354 -4.882 3.016 1.00 67.94 89 TYR A CA 1
ATOM 722 C C . TYR A 1 89 ? 0.104 -6.300 3.499 1.00 67.94 89 TYR A C 1
ATOM 724 O O . TYR A 1 89 ? -1.001 -6.830 3.382 1.00 67.94 89 TYR A O 1
ATOM 732 N N . LYS A 1 90 ? 1.160 -6.914 4.040 1.00 58.72 90 LYS A N 1
ATOM 733 C CA . LYS A 1 90 ? 1.067 -8.198 4.723 1.00 58.72 90 LYS A CA 1
ATOM 734 C C . LYS A 1 90 ? 0.263 -8.000 6.006 1.00 58.72 90 LYS A C 1
ATOM 736 O O . LYS A 1 90 ? 0.699 -7.250 6.879 1.00 58.72 90 LYS A O 1
ATOM 741 N N . ASN A 1 91 ? -0.845 -8.718 6.142 1.00 63.31 91 ASN A N 1
ATOM 742 C CA . ASN A 1 91 ? -1.776 -8.620 7.267 1.00 63.31 91 ASN A CA 1
ATOM 743 C C . ASN A 1 91 ? -2.545 -7.288 7.304 1.00 63.31 91 ASN A C 1
ATOM 745 O O . ASN A 1 91 ? -2.513 -6.594 8.327 1.00 63.31 91 ASN A O 1
ATOM 749 N N . ASP A 1 92 ? -3.243 -6.943 6.213 1.00 71.94 92 ASP A N 1
ATOM 750 C CA . ASP A 1 92 ? -4.315 -5.940 6.278 1.00 71.94 92 ASP A CA 1
ATOM 751 C C . ASP A 1 92 ? -5.174 -6.234 7.516 1.00 71.94 92 ASP A C 1
ATOM 753 O O . ASP A 1 92 ? -5.676 -7.344 7.708 1.00 71.94 92 ASP A O 1
ATOM 757 N N . ARG A 1 93 ? -5.268 -5.257 8.418 1.00 80.00 93 ARG A N 1
ATOM 758 C CA . ARG A 1 93 ? -6.050 -5.407 9.636 1.00 80.00 93 ARG A CA 1
ATOM 759 C C . ARG A 1 93 ? -7.514 -5.231 9.306 1.00 80.00 93 ARG A C 1
ATOM 761 O O . ARG A 1 93 ? -7.906 -4.241 8.691 1.00 80.00 93 ARG A O 1
ATOM 768 N N . GLU A 1 94 ? -8.320 -6.168 9.766 1.00 84.19 94 GLU A N 1
ATOM 769 C CA . GLU A 1 94 ? -9.763 -6.028 9.713 1.00 84.19 94 GLU A CA 1
ATOM 770 C C . GLU A 1 94 ? -10.258 -5.160 10.872 1.00 84.19 94 GLU A C 1
ATOM 772 O O . GLU A 1 94 ? -9.627 -5.047 11.930 1.00 84.19 94 GLU A O 1
ATOM 777 N N . ILE A 1 95 ? -11.405 -4.525 10.650 1.00 88.25 95 ILE A N 1
ATOM 778 C CA . ILE A 1 95 ? -12.155 -3.854 11.709 1.00 88.25 95 ILE A CA 1
ATOM 779 C C . ILE A 1 95 ? -12.599 -4.934 12.702 1.00 88.25 95 ILE A C 1
ATOM 781 O O . ILE A 1 95 ? -13.088 -5.983 12.287 1.00 88.25 95 ILE A O 1
ATOM 785 N N . ILE A 1 96 ? -12.454 -4.678 14.006 1.00 88.62 96 ILE A N 1
ATOM 786 C CA . ILE A 1 96 ? -12.944 -5.607 15.033 1.00 88.62 96 ILE A CA 1
ATOM 787 C C . ILE A 1 96 ? -14.422 -5.962 14.832 1.00 88.62 96 ILE A C 1
ATOM 789 O O . ILE A 1 96 ? -15.255 -5.122 14.474 1.00 88.62 96 ILE A O 1
ATOM 793 N N . GLU A 1 97 ? -14.769 -7.209 15.142 1.00 88.50 97 GLU A N 1
ATOM 794 C CA . GLU A 1 97 ? -16.163 -7.626 15.180 1.00 88.50 97 GLU A CA 1
ATOM 795 C C . GLU A 1 97 ? -16.972 -6.767 16.159 1.00 88.50 97 GLU A C 1
ATOM 797 O O . GLU A 1 97 ? -16.481 -6.291 17.185 1.00 88.50 97 GLU A O 1
ATOM 802 N N . ARG A 1 98 ? -18.260 -6.596 15.850 1.00 89.56 98 ARG A N 1
ATOM 803 C CA . ARG A 1 98 ? -19.215 -5.858 16.686 1.00 89.56 98 ARG A CA 1
ATOM 804 C C . ARG A 1 98 ? -18.799 -4.415 17.000 1.00 89.56 98 ARG A C 1
ATOM 806 O O . ARG A 1 98 ? -19.182 -3.860 18.031 1.00 89.56 98 ARG A O 1
ATOM 813 N N . ILE A 1 99 ? -18.103 -3.769 16.063 1.00 91.06 99 ILE A N 1
ATOM 814 C CA . ILE A 1 99 ? -17.709 -2.353 16.130 1.00 91.06 99 ILE A CA 1
ATOM 815 C C . ILE A 1 99 ? -18.879 -1.405 16.459 1.00 91.06 99 ILE A C 1
ATOM 817 O O . ILE A 1 99 ? -18.686 -0.321 17.009 1.00 91.06 99 ILE A O 1
ATOM 821 N N . TYR A 1 100 ? -20.118 -1.825 16.187 1.00 90.00 100 TYR A N 1
ATOM 822 C CA . TYR A 1 100 ? -21.324 -1.071 16.506 1.00 90.00 100 TYR A CA 1
ATOM 823 C C . TYR A 1 100 ? -21.574 -0.850 18.012 1.00 90.00 100 TYR A C 1
ATOM 825 O O . TYR A 1 100 ? -22.351 0.045 18.348 1.00 90.00 100 TYR A O 1
ATOM 833 N N . TYR A 1 101 ? -20.902 -1.587 18.906 1.00 91.12 101 TYR A N 1
ATOM 834 C CA . TYR A 1 101 ? -20.905 -1.307 20.350 1.00 91.12 101 TYR A CA 1
ATOM 835 C C . TYR A 1 101 ? -19.920 -0.210 20.763 1.00 91.12 101 TYR A C 1
ATOM 837 O O . TYR A 1 101 ? -20.064 0.362 21.838 1.00 91.12 101 TYR A O 1
ATOM 845 N N . VAL A 1 102 ? -18.929 0.107 19.926 1.00 89.38 102 VAL A N 1
ATOM 846 C CA . VAL A 1 102 ? -17.962 1.173 20.213 1.00 89.38 102 VAL A CA 1
ATOM 847 C C . VAL A 1 102 ? -18.639 2.533 20.018 1.00 89.38 102 VAL A C 1
ATOM 849 O O . VAL A 1 102 ? -19.319 2.713 19.002 1.00 89.38 102 VAL A O 1
ATOM 852 N N . PRO A 1 103 ? -18.455 3.512 20.922 1.00 90.50 103 PRO A N 1
ATOM 853 C CA . PRO A 1 103 ? -19.007 4.857 20.773 1.00 90.50 103 PRO A CA 1
ATOM 854 C C . PRO A 1 103 ? -18.678 5.466 19.411 1.00 90.50 103 PRO A C 1
ATOM 856 O O . PRO A 1 103 ? -17.580 5.279 18.885 1.00 90.50 103 PRO A O 1
ATOM 859 N N . LYS A 1 104 ? -19.623 6.215 18.830 1.00 90.50 104 LYS A N 1
ATOM 860 C CA . LYS A 1 104 ? -19.537 6.693 17.438 1.00 90.50 104 LYS A CA 1
ATOM 861 C C . LYS A 1 104 ? -18.215 7.407 17.130 1.00 90.50 104 LYS A C 1
ATOM 863 O O . LYS A 1 104 ? -17.615 7.133 16.099 1.00 90.50 104 LYS A O 1
ATOM 868 N N . ILE A 1 105 ? -17.753 8.283 18.025 1.00 90.00 105 ILE A N 1
ATOM 869 C CA . ILE A 1 105 ? -16.508 9.045 17.839 1.00 90.00 105 ILE A CA 1
ATOM 870 C C . ILE A 1 105 ? -15.296 8.105 17.825 1.00 90.00 105 ILE A C 1
ATOM 872 O O . ILE A 1 105 ? -14.499 8.150 16.891 1.00 90.00 105 ILE A O 1
ATOM 876 N N . ALA A 1 106 ? -15.185 7.217 18.817 1.00 91.94 106 ALA A N 1
ATOM 877 C CA . ALA A 1 106 ? -14.102 6.238 18.891 1.00 91.94 106 ALA A CA 1
ATOM 878 C C . ALA A 1 106 ? -14.101 5.290 17.682 1.00 91.94 106 ALA A C 1
ATOM 880 O O . ALA A 1 106 ? -13.044 5.004 17.128 1.00 91.94 106 ALA A O 1
ATOM 881 N N . ARG A 1 107 ? -15.286 4.867 17.226 1.00 94.25 107 ARG A N 1
ATOM 882 C CA . ARG A 1 107 ? -15.457 4.045 16.025 1.00 94.25 107 ARG A CA 1
ATOM 883 C C . ARG A 1 107 ? -14.931 4.736 14.776 1.00 94.25 107 ARG A C 1
ATOM 885 O O . ARG A 1 107 ? -14.124 4.146 14.070 1.00 94.25 107 ARG A O 1
ATOM 892 N N . THR A 1 108 ? -15.363 5.970 14.513 1.00 93.94 108 THR A N 1
ATOM 893 C CA . THR A 1 108 ? -14.931 6.708 13.319 1.00 93.94 108 THR A CA 1
ATOM 894 C C . THR A 1 108 ? -13.411 6.844 13.279 1.00 93.94 108 THR A C 1
ATOM 896 O O . THR A 1 108 ? -12.794 6.570 12.255 1.00 93.94 108 THR A O 1
ATOM 899 N N . VAL A 1 109 ? -12.789 7.210 14.403 1.00 95.06 109 VAL A N 1
ATOM 900 C CA . VAL A 1 109 ? -11.329 7.350 14.474 1.00 95.06 109 VAL A CA 1
ATOM 901 C C . VAL A 1 109 ? -10.632 5.999 14.294 1.00 95.06 109 VAL A C 1
ATOM 903 O O . VAL A 1 109 ? -9.640 5.916 13.570 1.00 95.06 109 VAL A O 1
ATOM 906 N N . TYR A 1 110 ? -11.150 4.931 14.900 1.00 95.50 110 TYR A N 1
ATOM 907 C CA . TYR A 1 110 ? -10.601 3.584 14.760 1.00 95.50 110 TYR A CA 1
ATOM 908 C C . TYR A 1 110 ? -10.632 3.085 13.309 1.00 95.50 110 TYR A C 1
ATOM 910 O O . TYR A 1 110 ? -9.631 2.569 12.817 1.00 95.50 110 TYR A O 1
ATOM 918 N N . GLU A 1 111 ? -11.745 3.270 12.598 1.00 94.25 111 GLU A N 1
ATOM 919 C CA . GLU A 1 111 ? -11.876 2.852 11.197 1.00 94.25 111 GLU A CA 1
ATOM 920 C C . GLU A 1 111 ? -10.862 3.573 10.296 1.00 94.25 111 GLU A C 1
ATOM 922 O O . GLU A 1 111 ? -10.178 2.931 9.497 1.00 94.25 111 GLU A O 1
ATOM 927 N N . GLU A 1 112 ? -10.686 4.886 10.472 1.00 94.62 112 GLU A N 1
ATOM 928 C CA . GLU A 1 112 ? -9.658 5.651 9.752 1.00 94.62 112 GLU A CA 1
ATOM 929 C C . GLU A 1 112 ? -8.232 5.235 10.144 1.00 94.62 112 GLU A C 1
ATOM 931 O O . GLU A 1 112 ? -7.327 5.197 9.306 1.00 94.62 112 GLU A O 1
ATOM 936 N N . THR A 1 113 ? -8.029 4.849 11.404 1.00 95.50 113 THR A N 1
ATOM 937 C CA . THR A 1 113 ? -6.751 4.315 11.895 1.00 95.50 113 THR A CA 1
ATOM 938 C C . THR A 1 113 ? -6.392 3.006 11.196 1.00 95.50 113 THR A C 1
ATOM 940 O O . THR A 1 113 ? -5.253 2.839 10.761 1.00 95.50 113 THR A O 1
ATOM 943 N N . ILE A 1 114 ? -7.358 2.093 11.051 1.00 93.31 114 ILE A N 1
ATOM 944 C CA . ILE A 1 114 ? -7.171 0.818 10.350 1.00 93.31 114 ILE A CA 1
ATOM 945 C C . ILE A 1 114 ? -6.870 1.057 8.871 1.00 93.31 114 ILE A C 1
ATOM 947 O O . ILE A 1 114 ? -5.905 0.496 8.359 1.00 93.31 114 ILE A O 1
ATOM 951 N N . LYS A 1 115 ? -7.607 1.951 8.199 1.00 90.31 115 LYS A N 1
ATOM 952 C CA . LYS A 1 115 ? -7.310 2.332 6.806 1.00 90.31 115 LYS A CA 1
ATOM 953 C C . LYS A 1 115 ? -5.907 2.915 6.656 1.00 90.31 115 LYS A C 1
ATOM 955 O O . LYS A 1 115 ? -5.192 2.530 5.736 1.00 90.31 115 LYS A O 1
ATOM 960 N N . SER A 1 116 ? -5.503 3.804 7.565 1.00 91.88 116 SER A N 1
ATOM 961 C CA . SER A 1 116 ? -4.167 4.416 7.563 1.00 91.88 116 SER A CA 1
ATOM 962 C C . SER A 1 116 ? -3.076 3.364 7.738 1.00 91.88 116 SER A C 1
ATOM 964 O O . SER A 1 116 ? -2.080 3.378 7.018 1.00 91.88 116 SER A O 1
ATOM 966 N N . LEU A 1 117 ? -3.281 2.419 8.660 1.00 88.88 117 LEU A N 1
ATOM 967 C CA . LEU A 1 117 ? -2.359 1.315 8.903 1.00 88.88 117 LEU A CA 1
ATOM 968 C C . LEU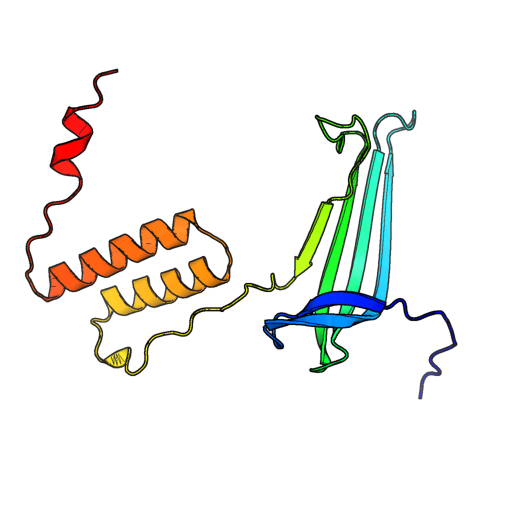 A 1 117 ? -2.241 0.401 7.673 1.00 88.88 117 LEU A C 1
ATOM 970 O O . LEU A 1 117 ? -1.130 0.134 7.222 1.00 88.88 117 LEU A O 1
ATOM 974 N N . ASN A 1 118 ? -3.378 0.014 7.090 1.00 84.69 118 ASN A N 1
ATOM 975 C CA . ASN A 1 118 ? -3.477 -0.791 5.866 1.00 84.69 118 ASN A CA 1
ATOM 976 C C . ASN A 1 118 ? -3.090 -0.015 4.598 1.00 84.69 118 ASN A C 1
ATOM 978 O O . ASN A 1 118 ? -3.150 -0.559 3.505 1.00 84.69 118 ASN A O 1
ATOM 982 N N . SER A 1 119 ? -2.753 1.269 4.714 1.00 82.88 119 SER A N 1
ATOM 983 C CA . SER A 1 119 ? -2.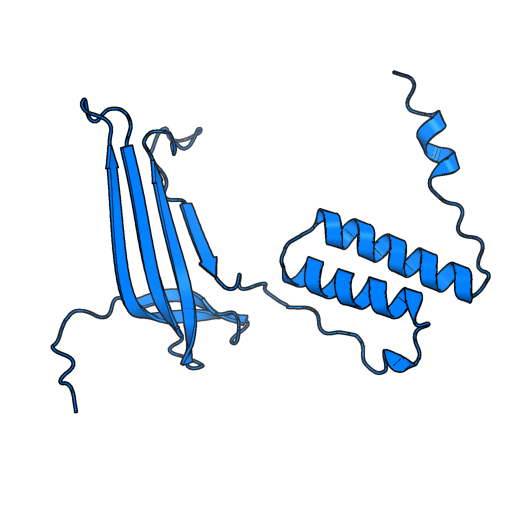226 2.096 3.622 1.00 82.88 119 SER A CA 1
ATOM 984 C C . SER A 1 119 ? -0.795 2.552 3.909 1.00 82.88 119 SER A C 1
ATOM 986 O O . SER A 1 119 ? -0.301 3.475 3.267 1.00 82.88 119 SER A O 1
ATOM 988 N N . GLY A 1 120 ? -0.127 1.956 4.908 1.00 81.56 120 GLY A N 1
ATOM 989 C CA . GLY A 1 120 ? 1.262 2.265 5.258 1.00 81.56 120 GLY A CA 1
ATOM 990 C C . GLY A 1 120 ? 1.490 3.682 5.787 1.00 81.56 120 GLY A C 1
ATOM 991 O O . GLY A 1 120 ? 2.633 4.096 5.964 1.00 81.56 120 GLY A O 1
ATOM 992 N N . MET A 1 121 ? 0.430 4.437 6.079 1.00 88.56 121 MET A N 1
ATOM 993 C CA . MET A 1 121 ? 0.497 5.814 6.565 1.00 88.56 121 ME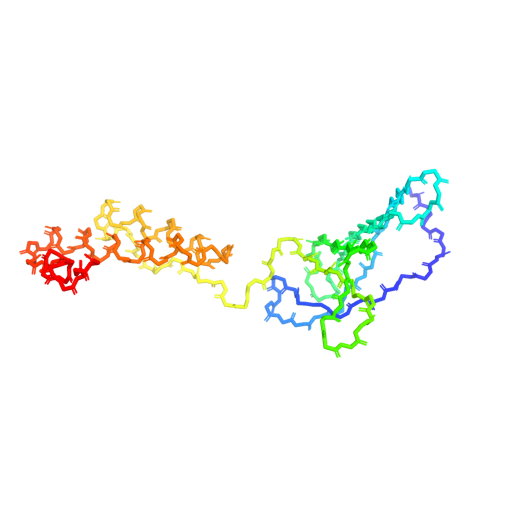T A CA 1
ATOM 994 C C . MET A 1 121 ? 0.794 5.823 8.071 1.00 88.56 121 MET A C 1
ATOM 996 O O . MET A 1 121 ? -0.063 6.148 8.891 1.00 88.56 121 MET A O 1
ATOM 1000 N N . MET A 1 122 ? 2.016 5.437 8.453 1.00 88.50 122 MET A N 1
ATOM 1001 C CA . MET A 1 122 ? 2.380 5.136 9.847 1.00 88.50 122 MET A CA 1
ATOM 1002 C C . MET A 1 122 ? 2.175 6.309 10.816 1.00 88.50 122 MET A C 1
ATOM 1004 O O . MET A 1 122 ? 1.763 6.093 11.953 1.00 88.50 122 MET A O 1
ATOM 1008 N N . ILE A 1 123 ? 2.420 7.548 10.378 1.00 93.44 123 ILE A N 1
ATOM 1009 C CA . ILE A 1 123 ? 2.210 8.745 11.211 1.00 93.44 123 ILE A CA 1
ATOM 1010 C C . ILE A 1 123 ? 0.716 8.944 11.497 1.00 93.44 123 ILE A C 1
ATOM 1012 O O . ILE A 1 123 ? 0.328 9.145 12.648 1.00 93.44 123 ILE A O 1
ATOM 1016 N N . LEU A 1 124 ? -0.131 8.836 10.468 1.00 94.56 124 LEU A N 1
ATOM 1017 C CA . LEU A 1 124 ? -1.583 8.950 10.616 1.00 94.56 124 LEU A CA 1
ATOM 1018 C C . LEU A 1 124 ? -2.145 7.798 11.449 1.00 94.56 124 LEU A C 1
ATOM 1020 O O . LEU A 1 124 ? -2.953 8.034 12.344 1.00 94.56 124 LEU A O 1
ATOM 1024 N N . ALA A 1 125 ? -1.650 6.577 11.235 1.00 94.38 125 ALA A N 1
ATOM 1025 C CA . ALA A 1 125 ? -2.001 5.425 12.055 1.00 94.38 125 ALA A CA 1
ATOM 1026 C C . ALA A 1 125 ? -1.630 5.650 13.533 1.00 94.38 125 ALA A C 1
ATOM 1028 O O . ALA A 1 125 ? -2.447 5.400 14.413 1.00 94.38 125 ALA A O 1
ATOM 1029 N N . ALA A 1 126 ? -0.440 6.179 13.834 1.00 94.12 126 ALA A N 1
ATOM 1030 C CA . ALA A 1 126 ? -0.016 6.450 15.210 1.00 94.12 126 ALA A CA 1
ATOM 1031 C C . ALA A 1 126 ? -0.892 7.508 15.902 1.00 94.12 126 ALA A C 1
ATOM 1033 O O . ALA A 1 126 ? -1.288 7.329 17.058 1.00 94.12 126 ALA A O 1
ATOM 1034 N N . ILE A 1 127 ? -1.222 8.592 15.193 1.00 95.38 127 ILE A N 1
ATOM 1035 C CA . ILE A 1 127 ? -2.145 9.621 15.686 1.00 95.38 127 ILE A CA 1
ATOM 1036 C C . ILE A 1 127 ? -3.524 9.000 15.932 1.00 95.38 127 ILE A C 1
ATOM 1038 O O . ILE A 1 127 ? -4.072 9.141 17.024 1.00 95.38 127 ILE A O 1
ATOM 1042 N N . GLY A 1 128 ? -4.041 8.243 14.964 1.00 95.75 128 GLY A N 1
ATOM 1043 C CA . GLY A 1 128 ? -5.342 7.591 15.040 1.00 95.75 128 GLY A CA 1
ATOM 1044 C C . GLY A 1 128 ? -5.470 6.592 16.196 1.00 95.75 128 GLY A C 1
ATOM 1045 O O . GLY A 1 128 ? -6.461 6.633 16.927 1.00 95.75 128 GLY A O 1
ATOM 1046 N N . ILE A 1 129 ? -4.449 5.759 16.448 1.00 94.31 129 ILE A N 1
ATOM 1047 C CA . ILE A 1 129 ? -4.423 4.829 17.595 1.00 94.31 129 ILE A CA 1
ATOM 1048 C C . ILE A 1 129 ? -4.610 5.605 18.896 1.00 94.31 129 ILE A C 1
ATOM 1050 O O . ILE A 1 129 ? -5.450 5.258 19.728 1.00 94.31 129 ILE A O 1
ATOM 1054 N N . ARG A 1 130 ? -3.841 6.682 19.070 1.00 92.25 130 ARG A N 1
ATOM 1055 C CA . ARG A 1 130 ? -3.915 7.494 20.279 1.00 92.25 130 ARG A CA 1
ATOM 1056 C C . ARG A 1 130 ? -5.275 8.169 20.422 1.00 92.25 130 ARG A C 1
ATOM 1058 O O . ARG A 1 130 ? -5.866 8.101 21.495 1.00 92.25 130 ARG A O 1
ATOM 1065 N N . THR A 1 131 ? -5.777 8.786 19.357 1.00 93.56 131 THR A N 1
ATOM 1066 C CA . THR A 1 131 ? -7.079 9.459 19.371 1.00 93.56 131 THR A CA 1
ATOM 1067 C C . THR A 1 131 ? -8.219 8.471 19.630 1.00 93.56 131 THR A C 1
ATOM 1069 O O . THR A 1 131 ? -9.157 8.808 20.344 1.00 93.56 131 THR A O 1
ATOM 1072 N N . THR A 1 132 ? -8.117 7.231 19.143 1.00 93.56 132 THR A N 1
ATOM 1073 C CA . THR A 1 132 ? -9.081 6.159 19.442 1.00 93.56 132 THR A CA 1
ATOM 1074 C C . THR A 1 132 ? -9.104 5.843 20.940 1.00 93.56 132 THR A C 1
ATOM 1076 O O . THR A 1 132 ? -10.175 5.804 21.542 1.00 93.56 132 THR A O 1
ATOM 1079 N N . ILE A 1 133 ? -7.931 5.667 21.562 1.00 91.06 133 ILE A N 1
ATOM 1080 C CA . ILE A 1 133 ? -7.811 5.403 23.008 1.00 91.06 133 ILE A CA 1
ATOM 1081 C C . ILE A 1 133 ? -8.370 6.576 23.823 1.00 91.06 133 ILE A C 1
ATOM 1083 O O . ILE A 1 133 ? -9.124 6.364 24.770 1.00 91.06 133 ILE A O 1
ATOM 1087 N N . GLU A 1 134 ? -8.026 7.810 23.449 1.00 89.19 134 GLU A N 1
ATOM 1088 C CA . GLU A 1 134 ? -8.520 9.017 24.119 1.00 89.19 134 GLU A CA 1
ATOM 1089 C C . GLU A 1 134 ? -10.049 9.144 23.995 1.00 89.19 134 GLU A C 1
ATOM 1091 O O . GLU A 1 134 ? -10.712 9.448 24.985 1.00 89.19 134 GLU A O 1
ATOM 1096 N N . ALA A 1 135 ? -10.626 8.844 22.827 1.00 89.62 135 ALA A N 1
ATOM 1097 C CA . ALA A 1 135 ? -12.072 8.868 22.616 1.00 89.62 135 ALA A CA 1
ATOM 1098 C C . ALA A 1 135 ? -12.814 7.833 23.480 1.00 89.62 135 ALA A C 1
ATOM 1100 O O . ALA A 1 135 ? -13.838 8.165 24.074 1.00 89.62 135 ALA A O 1
ATOM 1101 N N . ILE A 1 136 ? -12.288 6.607 23.596 1.00 88.75 136 ILE A N 1
ATOM 1102 C CA . ILE A 1 136 ? -12.857 5.570 24.476 1.00 88.75 136 ILE A CA 1
ATOM 1103 C C . ILE A 1 136 ? -12.773 6.010 25.939 1.00 88.75 136 ILE A C 1
ATOM 1105 O O . ILE A 1 136 ? -13.749 5.917 26.676 1.00 88.75 136 ILE A O 1
ATOM 1109 N N . ALA A 1 137 ? -11.620 6.525 26.365 1.00 87.38 137 ALA A N 1
ATOM 1110 C CA . ALA A 1 137 ? -11.432 6.937 27.748 1.00 87.38 137 ALA A CA 1
ATOM 1111 C C . ALA A 1 137 ? -12.333 8.116 28.148 1.00 87.38 137 ALA A C 1
ATOM 1113 O O . ALA A 1 137 ? -12.808 8.154 29.280 1.00 87.38 137 ALA A O 1
ATOM 1114 N N . ILE A 1 138 ? -12.599 9.054 27.230 1.00 86.25 138 ILE A N 1
ATOM 1115 C CA . ILE A 1 138 ? -13.561 10.143 27.452 1.00 86.25 138 ILE A CA 1
ATOM 1116 C C . ILE A 1 138 ? -14.972 9.588 27.672 1.00 86.25 138 ILE A C 1
ATOM 1118 O O . ILE A 1 138 ? -15.633 10.019 28.618 1.00 86.25 138 ILE A O 1
ATOM 1122 N N . GLU A 1 139 ? -15.419 8.632 26.851 1.00 86.06 139 GLU A N 1
ATOM 1123 C CA . GLU A 1 139 ? -16.742 8.009 27.009 1.00 86.06 139 GLU A CA 1
ATOM 1124 C C . GLU A 1 139 ? -16.866 7.286 28.360 1.00 86.06 139 GLU A C 1
ATOM 1126 O O . GLU A 1 139 ? -17.822 7.499 29.106 1.00 86.06 139 GLU A O 1
ATOM 1131 N N . GLU A 1 140 ? -15.844 6.507 28.725 1.00 86.62 140 GLU A N 1
ATOM 1132 C CA . GLU A 1 140 ? -15.785 5.749 29.982 1.00 86.62 140 GLU A CA 1
ATOM 1133 C C . GLU A 1 140 ? -15.465 6.624 31.207 1.00 86.62 140 GLU A C 1
ATOM 1135 O O . GLU A 1 140 ? -15.322 6.126 32.325 1.00 86.62 140 GLU A O 1
ATOM 1140 N N . LYS A 1 141 ? -15.334 7.946 31.023 1.00 87.56 141 LYS A N 1
ATOM 1141 C CA . LYS A 1 141 ? -14.966 8.916 32.071 1.00 87.56 141 LYS A CA 1
ATOM 1142 C C . LYS A 1 141 ? -13.651 8.565 32.781 1.00 87.56 141 LYS A C 1
ATOM 1144 O O . LYS A 1 141 ? -13.433 8.931 33.938 1.00 87.56 141 LYS A O 1
ATOM 1149 N N . ILE A 1 142 ? -12.749 7.888 32.078 1.00 84.31 142 ILE A N 1
ATOM 1150 C CA . ILE A 1 142 ? -11.408 7.559 32.545 1.00 84.31 142 ILE A CA 1
ATOM 1151 C C . ILE A 1 142 ? -10.521 8.783 32.333 1.00 84.31 142 ILE A C 1
ATOM 1153 O O . ILE A 1 142 ? -10.385 9.318 31.232 1.00 84.31 142 ILE A O 1
ATOM 1157 N N . LYS A 1 143 ? -9.863 9.226 33.404 1.00 76.19 143 LYS A N 1
ATOM 1158 C CA . LYS A 1 143 ? -8.912 10.332 33.325 1.00 76.19 143 LYS A CA 1
ATOM 1159 C C . LYS A 1 143 ? -7.619 9.855 32.662 1.00 76.19 143 LYS A C 1
ATOM 1161 O O . LYS A 1 143 ? -6.788 9.218 33.302 1.00 76.19 143 LYS A O 1
ATOM 1166 N N . VAL A 1 144 ? -7.428 10.203 31.394 1.00 66.56 144 VAL A N 1
ATOM 1167 C CA . VAL A 1 144 ? -6.144 10.009 30.707 1.00 66.56 144 VAL A CA 1
ATOM 1168 C C . VAL A 1 144 ? -5.237 11.192 31.026 1.00 66.56 144 VAL A C 1
ATOM 1170 O O . VAL A 1 144 ? -5.483 12.320 30.595 1.00 66.56 144 VAL A O 1
ATOM 1173 N N . GLU A 1 145 ? -4.171 10.963 31.790 1.00 68.50 145 GLU A N 1
ATOM 1174 C CA . GLU A 1 145 ? -3.124 11.971 31.956 1.00 68.50 145 GLU A CA 1
ATOM 1175 C C . GLU A 1 145 ? -2.298 12.069 30.664 1.00 68.50 145 GLU A C 1
ATOM 1177 O O . GLU A 1 145 ? -1.416 11.259 30.390 1.00 68.50 145 GLU A O 1
ATOM 1182 N N . GLY A 1 146 ? -2.635 13.048 29.819 1.00 63.78 146 GLY A N 1
ATOM 1183 C CA . GLY A 1 146 ? -1.956 13.285 28.544 1.00 63.78 146 GLY A CA 1
ATOM 1184 C C . GLY A 1 146 ? -0.565 13.932 28.660 1.00 63.78 146 GLY A C 1
ATOM 1185 O O . GLY A 1 146 ? -0.081 14.276 29.736 1.00 63.78 146 GLY A O 1
ATOM 1186 N N . ILE A 1 147 ? 0.041 14.200 27.494 1.00 51.12 147 ILE A N 1
ATOM 1187 C CA . ILE A 1 147 ? 1.381 14.794 27.249 1.00 51.12 147 ILE A CA 1
ATOM 1188 C C . ILE A 1 147 ? 1.707 16.111 27.995 1.00 51.12 147 ILE A C 1
ATOM 1190 O O . ILE A 1 147 ? 2.865 16.540 27.990 1.00 51.12 147 ILE A O 1
ATOM 1194 N N . LYS A 1 148 ? 0.754 16.750 28.688 1.00 47.25 148 LYS A N 1
ATOM 1195 C CA . LYS A 1 148 ? 0.976 18.014 29.423 1.00 47.25 148 LYS A CA 1
ATOM 1196 C C . LYS A 1 148 ? 2.138 17.943 30.430 1.00 47.25 148 LYS A C 1
ATOM 1198 O O . LYS A 1 148 ? 2.722 18.973 30.757 1.00 47.25 148 LYS A O 1
ATOM 1203 N N . THR A 1 149 ? 2.515 16.751 30.886 1.00 44.34 149 THR A N 1
ATOM 1204 C CA . THR A 1 149 ? 3.632 16.521 31.815 1.00 44.34 149 THR A CA 1
ATOM 1205 C C . THR A 1 149 ? 5.015 16.382 31.161 1.00 44.34 149 THR A C 1
ATOM 1207 O O . THR A 1 149 ? 6.005 16.596 31.856 1.00 44.34 149 THR A O 1
ATOM 1210 N N . LYS A 1 150 ? 5.146 16.087 29.855 1.00 42.94 150 LYS A N 1
ATOM 1211 C CA . LYS A 1 150 ? 6.463 15.794 29.232 1.00 42.94 150 LYS A CA 1
ATOM 1212 C C . LYS A 1 150 ? 7.098 16.946 28.444 1.00 42.94 150 LYS A C 1
ATOM 1214 O O . LYS A 1 150 ? 8.323 16.997 28.365 1.00 42.94 150 LYS A O 1
ATOM 1219 N N . ILE A 1 151 ? 6.320 17.908 27.939 1.00 39.78 151 ILE A N 1
ATOM 1220 C CA . ILE A 1 151 ? 6.880 19.049 27.176 1.00 39.78 151 ILE A CA 1
ATOM 1221 C C . ILE A 1 151 ? 7.684 20.005 28.083 1.00 39.78 151 ILE A C 1
ATOM 1223 O O . ILE A 1 151 ? 8.616 20.652 27.623 1.00 39.78 151 ILE A O 1
ATOM 1227 N N . LYS A 1 152 ? 7.446 20.006 29.405 1.00 38.12 152 LYS A N 1
ATOM 1228 C CA . LYS A 1 152 ? 8.236 20.802 30.368 1.00 38.12 152 LYS A CA 1
ATOM 1229 C C . LYS A 1 152 ? 9.722 20.403 30.473 1.00 38.12 152 LYS A C 1
ATOM 1231 O O . LYS A 1 152 ? 10.473 21.114 31.133 1.00 38.12 152 LYS A O 1
ATOM 1236 N N . LYS A 1 153 ? 10.151 19.289 29.863 1.00 41.09 153 LYS A N 1
ATOM 1237 C CA . LYS A 1 153 ? 11.555 18.830 29.866 1.00 41.09 153 LYS A CA 1
ATOM 1238 C C . LYS A 1 153 ? 12.351 19.171 28.604 1.00 41.09 153 LYS A C 1
ATOM 1240 O O . LYS A 1 153 ? 13.548 18.915 28.591 1.00 41.09 153 LYS A O 1
ATOM 1245 N N . TRP A 1 154 ? 11.737 19.779 27.592 1.00 34.34 154 TRP A N 1
ATOM 1246 C CA . TRP A 1 154 ? 12.460 20.289 26.427 1.00 34.34 154 TRP A CA 1
ATOM 1247 C C . TRP A 1 154 ? 12.691 21.788 26.612 1.00 34.34 154 TRP A C 1
ATOM 1249 O O . TRP A 1 154 ? 11.948 22.617 26.096 1.00 34.34 154 TRP A O 1
ATOM 1259 N N . LYS A 1 155 ? 13.693 22.127 27.428 1.00 36.72 155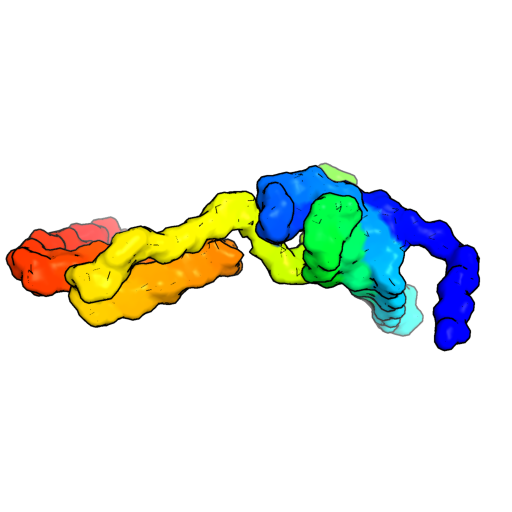 LYS A N 1
ATOM 1260 C CA . LYS A 1 155 ? 14.351 23.430 27.318 1.00 36.72 155 LYS A CA 1
ATOM 1261 C C . LYS A 1 155 ? 15.368 23.295 26.189 1.00 36.72 155 LYS A C 1
ATOM 1263 O O . LYS A 1 155 ? 16.340 22.564 26.354 1.00 36.72 155 LYS A O 1
ATOM 1268 N N . ILE A 1 156 ? 15.069 23.922 25.056 1.00 42.22 156 ILE A N 1
ATOM 1269 C CA . ILE A 1 156 ? 16.093 24.360 24.102 1.00 42.22 156 ILE A CA 1
ATOM 1270 C C . ILE A 1 156 ? 16.697 25.636 24.688 1.00 42.22 156 ILE A C 1
ATOM 1272 O O . ILE A 1 156 ? 15.901 26.432 25.245 1.00 42.22 156 ILE A O 1
#

Secondary structure (DSSP, 8-state):
----------EEEEEETTTTEEEEEEEEEEEEEEEE-SSSSSEEEEEEEEEEETTT--EEEEEEEEETT-B-TTT--B--EEEEES---TT-PPPPTTGGGS-HHHHHHHHHHHHHHTTT-HHHHHHHHHHHHHHHHHHTT-----GGGTGGG---

Foldseek 3Di:
DDDPDDDDFDWDFDQDQVVLHTATKTFPDKDKDKDADPVRLWIKIKMKTWIAGPPPRDIKIKIKIWINPQADPPPRDHDIDIDIPPHRDRCQDDDDPPLVPQPPQLSVLVVVLSVCVSSVVVVSVVVSVVSSVVSRCVVVVNDDPDPPPPVVPDDD

Sequence (156 aa):
MKTITENKKYKSKIMCKVCQQETWHIILNDTENNHSDEDGEIWENNKFFTLQCLGCENVCLLTQYICSENIDSNTGNLYVEENIYPIPYKNDREIIERIYYVPKIARTVYEETIKSLNSGMMILAAIGIRTTIEAIAIEEKIKVEGIKTKIKKWKI

Radius of gyration: 23.26 Å; chains: 1; bounding box: 49×42×65 Å

pLDDT: mean 84.07, std 17.21, range [32.94, 97.06]

Organism: NCBI:txid1974849